Protein AF-A0A3N5V5Q0-F1 (afdb_monomer)

pLDDT: mean 87.83, std 8.46, range [50.22, 95.12]

Sequence (68 aa):
MDNLNVFPEKAIIGTGSVSQAVLALGIRSFLDACRYVHELPYGYNSDRDDLMILFKEKMGTCTTKHAV

Solvent-accessible surface area (backbone atoms only — 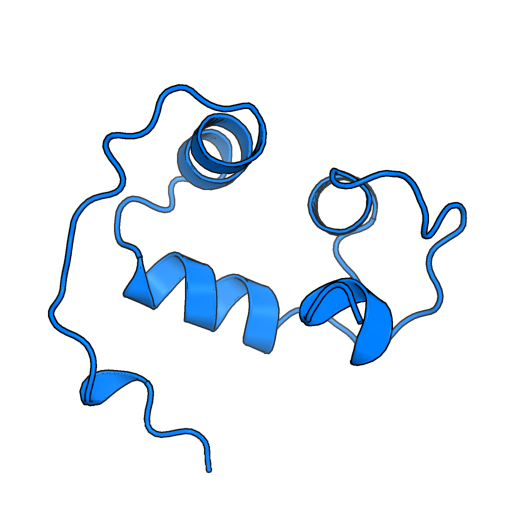not comparable to full-atom values): 4283 Å² total; per-residue (Å²): 132,86,71,68,81,79,56,78,89,40,71,69,81,60,85,49,72,66,45,46,53,42,44,73,73,71,42,53,35,51,56,54,49,53,50,52,64,67,69,38,47,78,38,88,62,95,51,81,84,47,88,58,35,52,76,75,68,56,31,30,37,74,41,63,74,67,74,100

Mean predicted aligned error: 4.62 Å

Radius of gyration: 12.1 Å; Cα contacts (8 Å, |Δi|>4): 68; chains: 1; bounding box: 25×26×28 Å

Secondary structure (DSSP, 8-state):
---GGGS---B----SHHHHHHHHTT--BHHHHHHHHHHSPP---S-SS-TTHHHHHS---HHHHHT-

Structure (mmCIF, N/CA/C/O backbone):
data_AF-A0A3N5V5Q0-F1
#
_entry.id   AF-A0A3N5V5Q0-F1
#
loop_
_atom_site.group_PDB
_atom_site.id
_atom_site.type_symbol
_atom_site.label_atom_id
_atom_site.label_alt_id
_atom_site.label_comp_id
_atom_site.label_asym_id
_atom_site.label_entity_id
_atom_site.label_seq_id
_atom_site.pdbx_PDB_ins_code
_atom_site.Cartn_x
_atom_site.Cartn_y
_atom_site.Cartn_z
_atom_site.occupancy
_atom_site.B_iso_or_equiv
_atom_site.auth_seq_id
_atom_site.auth_comp_id
_atom_site.auth_asym_id
_atom_site.auth_atom_id
_atom_site.pdbx_PDB_model_num
ATOM 1 N N . MET A 1 1 ? 9.075 -16.232 9.208 1.00 50.22 1 MET A N 1
ATOM 2 C CA . MET A 1 1 ? 7.649 -16.182 8.831 1.00 50.22 1 MET A CA 1
ATOM 3 C C . MET A 1 1 ? 7.038 -15.066 9.642 1.00 50.22 1 MET A C 1
ATOM 5 O O . MET A 1 1 ? 6.977 -15.196 10.860 1.00 50.22 1 MET A O 1
ATOM 9 N N . ASP A 1 2 ? 6.698 -13.958 8.994 1.00 62.94 2 ASP A N 1
ATOM 10 C CA . ASP A 1 2 ? 6.166 -12.784 9.681 1.00 62.94 2 ASP A CA 1
ATOM 11 C C . ASP A 1 2 ? 4.775 -13.114 10.221 1.00 62.94 2 ASP A C 1
ATOM 13 O O . ASP A 1 2 ? 3.844 -13.409 9.470 1.00 62.94 2 ASP A O 1
ATOM 17 N N . ASN A 1 3 ? 4.638 -13.140 11.546 1.00 73.19 3 ASN A N 1
ATOM 18 C CA . ASN A 1 3 ? 3.367 -13.443 12.183 1.00 73.19 3 ASN A CA 1
ATOM 19 C C . ASN A 1 3 ? 2.539 -12.160 12.273 1.00 73.19 3 ASN A C 1
ATOM 21 O O . ASN A 1 3 ? 2.551 -11.478 13.290 1.00 73.19 3 ASN A O 1
ATOM 25 N N . LEU A 1 4 ? 1.822 -11.827 11.200 1.00 73.06 4 LEU A N 1
ATOM 26 C CA . LEU A 1 4 ? 0.955 -10.647 11.176 1.00 73.06 4 LEU A CA 1
ATOM 27 C C . LEU A 1 4 ? -0.255 -10.770 12.131 1.00 73.06 4 LEU A C 1
ATOM 29 O O . LEU A 1 4 ? -0.858 -9.759 12.473 1.00 73.06 4 LEU A O 1
ATOM 33 N N . ASN A 1 5 ? -0.580 -11.974 12.623 1.00 75.50 5 ASN A N 1
ATOM 34 C CA . ASN A 1 5 ? -1.707 -12.205 13.540 1.00 75.50 5 ASN A CA 1
ATOM 35 C C . ASN A 1 5 ? -1.442 -11.721 14.979 1.00 75.50 5 ASN A C 1
ATOM 37 O O . ASN A 1 5 ? -2.320 -11.834 15.830 1.00 75.50 5 ASN A O 1
ATOM 41 N N . VAL A 1 6 ? -0.246 -11.201 15.273 1.00 80.38 6 VAL A N 1
ATOM 42 C CA . VAL A 1 6 ? 0.047 -10.545 16.560 1.00 80.38 6 VAL A CA 1
ATOM 43 C C . VAL A 1 6 ? -0.598 -9.162 16.669 1.00 80.38 6 VAL A C 1
ATOM 45 O O . VAL A 1 6 ? -0.729 -8.633 17.772 1.00 80.38 6 VAL A O 1
ATOM 48 N N . PHE A 1 7 ? -0.999 -8.568 15.540 1.00 76.88 7 PHE A N 1
ATOM 49 C CA . PHE A 1 7 ? -1.665 -7.273 15.519 1.00 76.88 7 PHE A CA 1
ATOM 50 C C . PHE A 1 7 ? -3.183 -7.431 15.658 1.00 76.88 7 PHE A C 1
ATOM 52 O O . PHE A 1 7 ? -3.763 -8.337 15.056 1.00 76.88 7 PHE A O 1
ATOM 59 N N . PRO A 1 8 ? -3.849 -6.542 16.416 1.00 79.06 8 PRO A N 1
ATOM 60 C CA . PRO A 1 8 ? -5.298 -6.554 16.511 1.00 79.06 8 PRO A CA 1
ATOM 61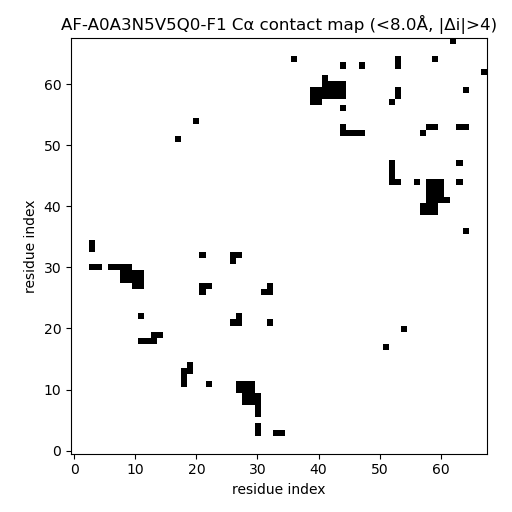 C C . PRO A 1 8 ? -5.920 -6.208 15.158 1.00 79.06 8 PRO A C 1
ATOM 63 O O . PRO A 1 8 ? -5.444 -5.322 14.440 1.00 79.06 8 PRO A O 1
ATOM 66 N N . GLU A 1 9 ? -7.028 -6.866 14.836 1.00 83.00 9 GLU A N 1
ATOM 67 C CA . GLU A 1 9 ? -7.809 -6.518 13.659 1.00 83.00 9 GLU A CA 1
ATOM 68 C C . GLU A 1 9 ? -8.442 -5.137 13.864 1.00 83.00 9 GLU A C 1
ATOM 70 O O . GLU A 1 9 ? -9.260 -4.922 14.762 1.00 83.00 9 GLU A O 1
ATOM 75 N N . LYS A 1 10 ? -8.012 -4.166 13.055 1.00 89.81 10 LYS A N 1
ATOM 76 C CA . LYS A 1 10 ? -8.475 -2.781 13.140 1.00 89.81 10 LYS A CA 1
ATOM 77 C C . LYS A 1 10 ? -8.877 -2.276 11.767 1.00 89.81 10 LYS A C 1
ATOM 79 O O . LYS A 1 10 ? -8.119 -2.410 10.806 1.00 89.81 10 LYS A O 1
ATOM 84 N N . ALA A 1 11 ? -10.059 -1.673 11.694 1.00 93.00 11 ALA A N 1
ATOM 85 C CA . ALA A 1 11 ? -10.552 -1.064 10.472 1.00 93.00 11 ALA A CA 1
ATOM 86 C C . ALA A 1 11 ? -9.720 0.169 10.088 1.00 93.00 11 ALA A C 1
ATOM 88 O O . ALA A 1 11 ? -9.301 0.957 10.944 1.00 93.00 11 ALA A O 1
ATOM 89 N N . ILE A 1 12 ? -9.516 0.354 8.788 1.00 91.69 12 ILE A N 1
ATOM 90 C CA . ILE A 1 12 ? -8.898 1.554 8.231 1.00 91.69 12 ILE A CA 1
ATOM 91 C C . ILE A 1 12 ? -9.955 2.658 8.211 1.00 91.69 12 ILE A C 1
ATOM 93 O O . ILE A 1 12 ? -10.908 2.606 7.441 1.00 91.69 12 ILE A O 1
ATOM 97 N N . ILE A 1 13 ? -9.772 3.663 9.067 1.00 91.56 13 ILE A N 1
ATOM 98 C CA . ILE A 1 13 ? -10.658 4.838 9.182 1.00 91.56 13 ILE A CA 1
ATOM 99 C C . ILE A 1 13 ? -9.990 6.140 8.707 1.00 91.56 13 ILE A C 1
ATOM 101 O O . ILE A 1 13 ? -10.567 7.218 8.822 1.00 91.56 13 ILE A O 1
ATOM 105 N N . GLY A 1 14 ? -8.748 6.056 8.224 1.00 88.12 14 GLY A N 1
ATOM 106 C CA . GLY A 1 14 ? -7.968 7.215 7.800 1.00 88.12 14 GLY A CA 1
ATOM 107 C C . GLY A 1 14 ? -8.474 7.829 6.493 1.00 88.12 14 GLY A C 1
ATOM 108 O O . GLY A 1 14 ? -8.944 7.131 5.597 1.00 88.12 14 GLY A O 1
ATOM 109 N N . THR A 1 15 ? -8.325 9.146 6.364 1.00 90.88 15 THR A N 1
ATOM 110 C CA . THR A 1 15 ? -8.687 9.913 5.158 1.00 90.88 15 THR A CA 1
ATOM 111 C C . THR A 1 15 ? -7.482 10.295 4.294 1.00 90.88 15 THR A C 1
ATOM 113 O O . THR A 1 15 ? -7.650 10.934 3.260 1.00 90.88 15 THR A O 1
ATOM 116 N N . GLY A 1 16 ? -6.268 9.898 4.692 1.00 92.56 16 GLY A N 1
ATOM 117 C CA . GLY A 1 16 ? -5.049 10.150 3.923 1.00 92.56 16 GLY A CA 1
ATOM 118 C C . GLY A 1 16 ? -5.018 9.398 2.588 1.00 92.56 16 GLY A C 1
ATOM 119 O O . GLY A 1 16 ? -5.721 8.403 2.406 1.00 92.56 16 GLY A O 1
ATOM 120 N N . SER A 1 17 ? -4.160 9.846 1.669 1.00 92.62 17 SER A N 1
ATOM 121 C CA . SER A 1 17 ? -4.018 9.288 0.313 1.00 92.62 17 SER A CA 1
ATOM 122 C C . SER A 1 17 ? -3.785 7.773 0.303 1.00 92.62 17 SER A C 1
ATOM 124 O O . SER A 1 17 ? -4.445 7.053 -0.443 1.00 92.62 17 SER A O 1
ATOM 126 N N . VAL A 1 18 ? -2.911 7.277 1.181 1.00 91.75 18 VAL A N 1
ATOM 127 C CA . VAL A 1 18 ? -2.633 5.840 1.326 1.00 91.75 18 VAL A CA 1
ATOM 128 C C . VAL A 1 18 ? -3.861 5.086 1.840 1.00 91.75 18 VAL A C 1
ATOM 130 O O . VAL A 1 18 ? -4.222 4.057 1.279 1.00 91.75 18 VAL A O 1
ATOM 133 N N . SER A 1 19 ? -4.551 5.605 2.863 1.00 93.94 19 SER A N 1
ATOM 134 C CA . SER A 1 19 ? -5.776 4.978 3.379 1.00 93.94 19 SER A CA 1
ATOM 135 C C . SER A 1 19 ? -6.855 4.886 2.303 1.00 93.94 19 SER A C 1
ATOM 137 O O . SER A 1 19 ? -7.480 3.841 2.158 1.00 93.94 19 SER A O 1
ATOM 139 N N . GLN A 1 20 ? -7.030 5.942 1.508 1.00 94.50 20 GLN A N 1
ATOM 140 C CA . GLN A 1 20 ? -7.983 5.957 0.400 1.00 94.50 20 GLN A CA 1
ATOM 141 C C . GLN A 1 20 ? -7.609 4.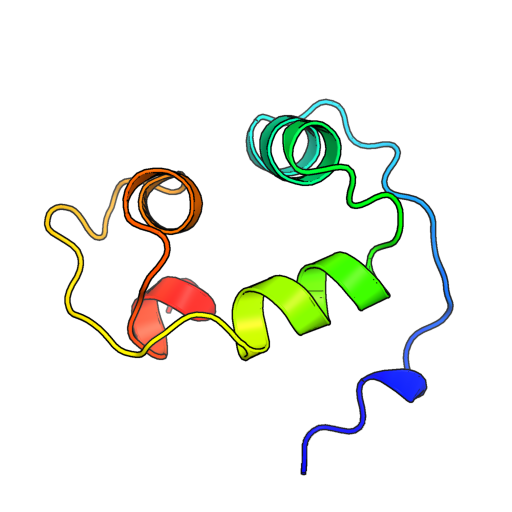964 -0.703 1.00 94.50 20 GLN A C 1
ATOM 143 O O . GLN A 1 20 ? -8.482 4.254 -1.190 1.00 94.50 20 GLN A O 1
ATOM 148 N N . ALA A 1 21 ? -6.328 4.850 -1.064 1.00 93.88 21 ALA A N 1
ATOM 149 C CA . ALA A 1 21 ? -5.890 3.867 -2.054 1.00 93.88 21 ALA A CA 1
ATOM 150 C C . ALA A 1 21 ? -6.116 2.425 -1.586 1.00 93.88 21 ALA A C 1
ATOM 152 O O . ALA A 1 21 ? -6.603 1.601 -2.355 1.00 93.88 21 ALA A O 1
ATOM 153 N N . VAL A 1 22 ? -5.831 2.127 -0.317 1.00 94.06 22 VAL A N 1
ATOM 154 C CA . VAL A 1 22 ? -6.099 0.806 0.266 1.00 94.06 22 VAL A CA 1
ATOM 155 C C . VAL A 1 22 ? -7.606 0.513 0.286 1.00 94.06 22 VAL A C 1
ATOM 157 O O . VAL A 1 22 ? -8.032 -0.550 -0.162 1.00 94.06 22 VAL A O 1
ATOM 160 N N . LEU A 1 23 ? -8.432 1.475 0.710 1.00 94.75 23 LEU A N 1
ATOM 161 C CA . LEU A 1 23 ? -9.893 1.336 0.702 1.00 94.75 23 LEU A CA 1
ATOM 162 C C . LEU A 1 23 ? -10.458 1.160 -0.718 1.00 94.75 23 LEU A C 1
ATOM 164 O O . LEU A 1 23 ? -11.382 0.370 -0.912 1.00 94.75 23 LEU A O 1
ATOM 168 N N . ALA A 1 24 ? -9.887 1.840 -1.718 1.00 94.38 24 ALA A N 1
ATOM 169 C CA . ALA A 1 24 ? -10.268 1.707 -3.126 1.00 94.38 24 ALA A CA 1
ATOM 170 C C . ALA A 1 24 ? -9.955 0.315 -3.705 1.00 94.38 24 ALA A C 1
ATOM 172 O O . ALA A 1 24 ? -10.613 -0.115 -4.650 1.00 94.38 24 ALA A O 1
ATOM 173 N N . LEU A 1 25 ? -9.004 -0.418 -3.115 1.00 92.75 25 LEU A N 1
ATOM 174 C CA . LEU A 1 25 ? -8.734 -1.827 -3.426 1.00 92.75 25 LEU A CA 1
ATOM 175 C C . LEU A 1 25 ? -9.718 -2.794 -2.738 1.00 92.75 25 LEU A C 1
ATOM 177 O O . LEU A 1 25 ? -9.597 -4.006 -2.897 1.00 92.75 25 LEU A O 1
ATOM 181 N N . GLY A 1 26 ? -10.685 -2.284 -1.968 1.00 94.88 26 GLY A N 1
ATOM 182 C CA . GLY A 1 26 ? -11.641 -3.087 -1.200 1.00 94.88 26 GLY A CA 1
ATOM 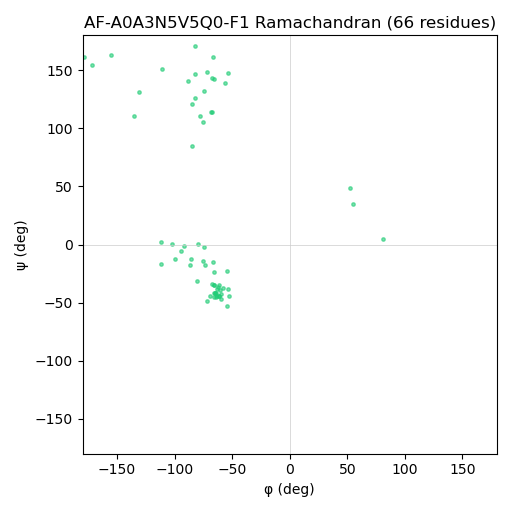183 C C . GLY A 1 26 ? -11.095 -3.601 0.135 1.00 94.88 26 GLY A C 1
ATOM 184 O O . GLY A 1 26 ? -11.792 -4.329 0.841 1.00 94.88 26 GLY A O 1
ATOM 185 N N . ILE A 1 27 ? -9.877 -3.203 0.507 1.00 95.12 27 ILE A N 1
ATOM 186 C CA . ILE A 1 27 ? -9.205 -3.625 1.735 1.00 95.12 27 ILE A CA 1
ATOM 187 C C . ILE A 1 27 ? -9.663 -2.726 2.882 1.00 95.12 27 ILE A C 1
ATOM 189 O O . ILE A 1 27 ? -9.487 -1.509 2.841 1.00 95.12 27 ILE A O 1
ATOM 193 N N . ARG A 1 28 ? -10.260 -3.320 3.920 1.00 94.06 28 ARG A N 1
ATOM 194 C CA . ARG A 1 28 ? -10.894 -2.571 5.022 1.00 94.06 28 ARG A CA 1
ATOM 195 C C . ARG A 1 28 ? -10.184 -2.704 6.362 1.00 94.06 28 ARG A C 1
ATOM 197 O O . ARG A 1 28 ? -10.435 -1.883 7.242 1.00 94.06 28 ARG A O 1
ATOM 204 N N . SER A 1 29 ? -9.312 -3.696 6.526 1.00 93.00 29 SER A N 1
ATOM 205 C CA . SER A 1 29 ? -8.564 -3.917 7.763 1.00 93.00 29 SER A CA 1
ATOM 206 C C . SER A 1 29 ? -7.075 -3.622 7.574 1.00 93.00 29 SER A C 1
ATOM 208 O O . SER A 1 29 ? -6.518 -3.767 6.484 1.00 93.00 29 SER A O 1
ATOM 210 N N . PHE A 1 30 ? -6.416 -3.203 8.653 1.00 90.69 30 PHE A N 1
ATOM 211 C CA . PHE A 1 30 ? -4.968 -3.003 8.673 1.00 90.69 30 PHE A CA 1
ATOM 212 C C . PHE A 1 30 ? -4.212 -4.303 8.368 1.00 90.69 30 PHE A C 1
ATOM 214 O O . PHE A 1 30 ? -3.238 -4.289 7.622 1.00 90.69 30 PHE A O 1
ATOM 221 N N . LEU A 1 31 ? -4.694 -5.431 8.896 1.00 91.38 31 LEU A N 1
ATOM 222 C CA . LEU A 1 31 ? -4.073 -6.735 8.687 1.00 91.38 31 LEU A CA 1
ATOM 223 C C . LEU A 1 31 ? -4.102 -7.143 7.209 1.00 91.38 31 LEU A C 1
ATOM 225 O O . LEU A 1 31 ? -3.083 -7.577 6.672 1.00 91.38 31 LEU A O 1
ATOM 229 N N . ASP A 1 32 ? -5.236 -6.945 6.540 1.00 92.00 32 ASP A N 1
ATOM 230 C CA . ASP A 1 32 ? -5.372 -7.220 5.107 1.00 92.00 32 ASP A CA 1
ATOM 231 C C . ASP A 1 32 ? -4.494 -6.284 4.268 1.00 92.00 32 ASP A C 1
ATOM 233 O O . ASP A 1 32 ? -3.917 -6.710 3.270 1.00 92.00 32 ASP A O 1
ATOM 237 N N . ALA A 1 33 ? -4.317 -5.030 4.694 1.00 92.31 33 ALA A N 1
ATOM 238 C CA . ALA A 1 33 ? -3.393 -4.106 4.039 1.00 92.31 33 ALA A CA 1
ATOM 239 C C . ALA A 1 33 ? -1.932 -4.566 4.165 1.00 92.31 33 ALA A C 1
ATOM 241 O O . ALA A 1 33 ? -1.189 -4.531 3.183 1.00 92.31 33 ALA A O 1
ATOM 242 N N . CYS A 1 34 ? -1.523 -5.053 5.342 1.00 90.50 34 CYS A N 1
ATOM 243 C CA . CYS A 1 34 ? -0.201 -5.650 5.531 1.00 90.50 34 CYS A CA 1
ATOM 244 C C . CYS A 1 34 ? -0.005 -6.883 4.641 1.00 90.50 34 CYS A C 1
ATOM 246 O O . CYS A 1 34 ? 1.039 -7.007 3.999 1.00 90.50 34 CYS A O 1
ATOM 248 N N . ARG A 1 35 ? -1.007 -7.771 4.568 1.00 90.88 35 ARG A N 1
ATOM 249 C CA . ARG A 1 35 ? -0.977 -8.956 3.693 1.00 90.88 35 ARG A CA 1
ATOM 250 C C . ARG A 1 35 ? -0.839 -8.563 2.227 1.00 90.88 35 ARG A C 1
ATOM 252 O O . ARG A 1 35 ? 0.049 -9.073 1.555 1.00 90.88 35 ARG A O 1
ATOM 259 N N . TYR A 1 36 ? -1.626 -7.588 1.774 1.00 93.06 36 TYR A N 1
ATOM 260 C CA . TYR A 1 36 ? -1.552 -7.067 0.412 1.00 93.06 36 TYR A CA 1
ATOM 261 C C . TYR A 1 36 ? -0.136 -6.602 0.052 1.00 9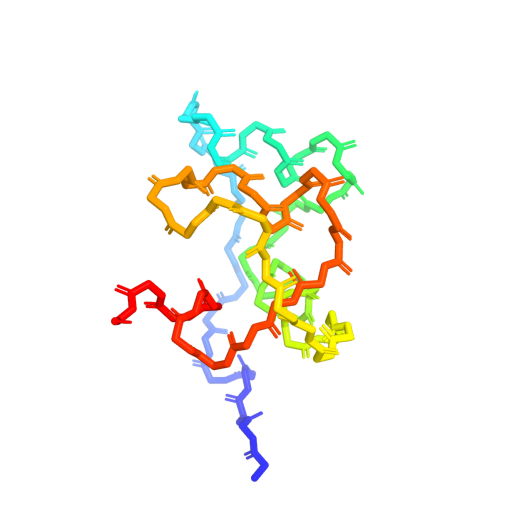3.06 36 TYR A C 1
ATOM 263 O O . TYR A 1 36 ? 0.430 -7.069 -0.932 1.00 93.06 36 TYR A O 1
ATOM 271 N N . VAL A 1 37 ? 0.477 -5.732 0.866 1.00 91.31 37 VAL A N 1
ATOM 272 C CA . VAL A 1 37 ? 1.840 -5.228 0.603 1.00 91.31 37 VAL A CA 1
ATOM 273 C C . VAL A 1 37 ? 2.875 -6.359 0.640 1.00 91.31 37 VAL A C 1
ATOM 275 O O . VAL A 1 37 ? 3.807 -6.383 -0.175 1.00 91.31 37 VAL A O 1
ATOM 278 N N . HIS A 1 38 ? 2.714 -7.315 1.558 1.00 89.00 38 HIS A N 1
ATOM 279 C CA . HIS A 1 38 ? 3.587 -8.481 1.666 1.00 89.00 38 HIS A CA 1
ATOM 280 C C . HIS A 1 38 ? 3.552 -9.335 0.388 1.00 89.00 38 HIS A C 1
ATOM 282 O O . HIS A 1 38 ? 4.610 -9.679 -0.138 1.00 89.00 38 HIS A O 1
ATOM 288 N N . GLU A 1 39 ? 2.360 -9.581 -0.158 1.00 91.00 39 GLU A N 1
ATOM 289 C CA . GLU A 1 39 ? 2.122 -10.413 -1.345 1.00 91.00 39 GLU A CA 1
ATOM 290 C C . GLU A 1 39 ? 2.500 -9.746 -2.677 1.00 91.00 39 GLU A C 1
ATOM 292 O O . GLU A 1 39 ? 2.628 -10.439 -3.687 1.00 91.00 39 GLU A O 1
ATOM 297 N N . LEU A 1 40 ? 2.719 -8.423 -2.707 1.00 92.94 40 LEU A N 1
ATOM 298 C CA . LEU A 1 40 ? 3.128 -7.739 -3.938 1.00 92.94 40 LEU A CA 1
ATOM 299 C C . LEU A 1 40 ? 4.416 -8.352 -4.530 1.00 92.94 40 LEU A C 1
ATOM 301 O O . LEU A 1 40 ? 5.373 -8.601 -3.788 1.00 92.94 40 LEU A O 1
ATOM 305 N N . PRO A 1 41 ? 4.503 -8.525 -5.859 1.00 92.50 41 PRO A N 1
ATOM 306 C CA . PRO A 1 41 ? 5.724 -8.949 -6.528 1.00 92.50 41 PRO A CA 1
ATOM 307 C C . PRO A 1 41 ? 6.927 -8.075 -6.179 1.00 92.50 41 PRO A C 1
ATOM 309 O O . PRO A 1 41 ? 6.820 -6.862 -5.967 1.00 92.50 41 PRO A O 1
ATOM 312 N N . TYR A 1 42 ? 8.097 -8.704 -6.161 1.00 91.44 42 TYR A N 1
ATOM 313 C CA . TYR A 1 42 ? 9.351 -7.979 -6.054 1.00 91.44 42 TYR A CA 1
ATOM 314 C C . TYR A 1 42 ? 9.664 -7.294 -7.389 1.00 91.44 42 TYR A C 1
ATOM 316 O O . TYR A 1 42 ? 9.601 -7.933 -8.438 1.00 91.44 42 TYR A O 1
ATOM 324 N N . GLY A 1 43 ? 10.016 -6.012 -7.358 1.00 89.50 43 GLY A N 1
ATOM 325 C CA . GLY A 1 43 ? 10.309 -5.246 -8.569 1.00 89.50 43 GLY A CA 1
ATOM 326 C C . GLY A 1 43 ? 10.887 -3.871 -8.262 1.00 89.50 43 GLY A C 1
ATOM 327 O O . GLY A 1 43 ? 10.671 -3.332 -7.176 1.00 89.50 43 GLY A O 1
ATOM 328 N N . TYR A 1 44 ? 11.653 -3.323 -9.204 1.00 89.94 44 TYR A N 1
ATOM 329 C CA . TYR A 1 44 ? 12.162 -1.958 -9.10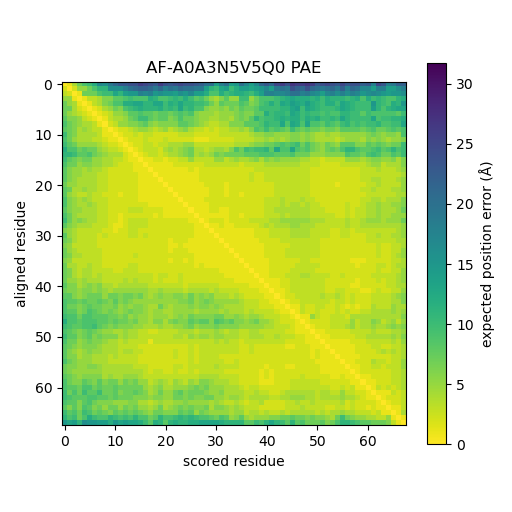4 1.00 89.94 44 TYR A CA 1
ATOM 330 C C . TYR A 1 44 ? 11.095 -0.984 -9.568 1.00 89.94 44 TYR A C 1
ATOM 332 O O . TYR A 1 44 ? 10.582 -1.110 -10.677 1.00 89.94 44 TYR A O 1
ATOM 340 N N . ASN A 1 45 ? 10.796 -0.018 -8.710 1.00 93.31 45 ASN A N 1
ATOM 341 C CA . ASN A 1 45 ? 9.850 1.026 -9.037 1.00 93.31 45 ASN A CA 1
ATOM 342 C C . ASN A 1 45 ? 10.503 2.141 -9.850 1.00 93.31 45 ASN A C 1
ATOM 344 O O . ASN A 1 45 ? 11.681 2.436 -9.634 1.00 93.31 45 ASN A O 1
ATOM 348 N N . SER A 1 46 ? 9.745 2.754 -10.763 1.00 91.38 46 SER A N 1
ATOM 349 C CA . SER A 1 46 ? 10.265 3.833 -11.616 1.00 91.38 46 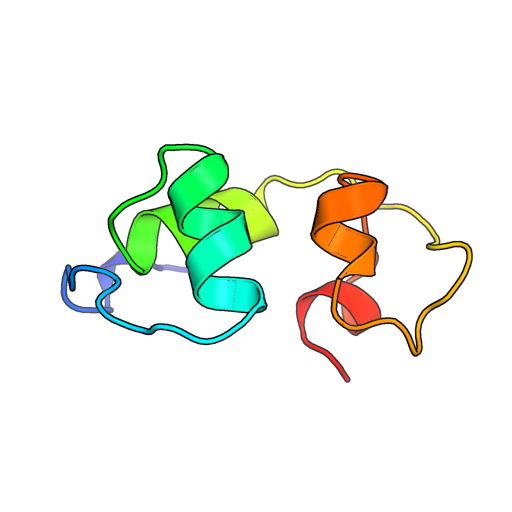SER A CA 1
ATOM 350 C C . SER A 1 46 ? 10.591 5.109 -10.834 1.00 91.38 46 SER A C 1
ATOM 352 O O . SER A 1 46 ? 11.576 5.776 -11.143 1.00 91.38 46 SER A O 1
ATOM 354 N N . ASP A 1 47 ? 9.813 5.399 -9.791 1.00 89.12 47 ASP A N 1
ATOM 355 C CA . ASP A 1 47 ? 10.008 6.525 -8.881 1.00 89.12 47 ASP A CA 1
ATOM 356 C C . ASP A 1 47 ? 9.838 6.053 -7.433 1.00 89.12 47 ASP A C 1
ATOM 358 O O . ASP A 1 47 ? 8.750 5.680 -7.005 1.00 89.12 47 ASP A O 1
ATOM 362 N N . ARG A 1 48 ? 10.933 6.021 -6.674 1.00 83.56 48 ARG A N 1
ATOM 363 C CA . ARG A 1 48 ? 10.933 5.521 -5.289 1.00 83.56 48 ARG A CA 1
ATOM 364 C C . ARG A 1 48 ? 10.545 6.600 -4.277 1.00 83.56 48 ARG A C 1
ATOM 366 O O . ARG A 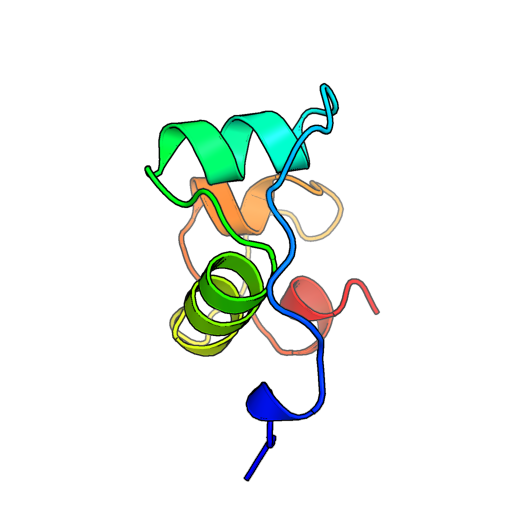1 48 ? 10.252 6.244 -3.139 1.00 83.56 48 ARG A O 1
ATOM 373 N N . ASP A 1 49 ? 10.518 7.867 -4.693 1.00 85.25 49 ASP A N 1
ATOM 374 C CA . ASP A 1 49 ? 10.137 9.004 -3.850 1.00 85.25 49 ASP A CA 1
ATOM 375 C C . ASP A 1 49 ? 8.614 9.234 -3.868 1.00 85.25 49 ASP A C 1
ATOM 377 O O . ASP A 1 49 ? 8.051 9.869 -2.971 1.00 85.25 49 ASP A O 1
ATOM 381 N N . ASP A 1 50 ? 7.913 8.667 -4.853 1.00 88.69 50 ASP A N 1
ATOM 382 C CA . ASP A 1 50 ? 6.456 8.648 -4.890 1.00 88.69 50 ASP A CA 1
ATOM 383 C C . ASP A 1 50 ? 5.879 7.617 -3.903 1.00 88.69 50 ASP A C 1
ATOM 385 O O . ASP A 1 50 ? 5.826 6.414 -4.160 1.00 88.69 50 ASP A O 1
ATOM 389 N N . LEU A 1 51 ? 5.338 8.106 -2.785 1.00 85.50 51 LEU A N 1
ATOM 390 C CA . LEU A 1 51 ? 4.655 7.296 -1.764 1.00 85.50 51 LEU A CA 1
ATOM 391 C C . LEU A 1 51 ? 3.515 6.420 -2.317 1.00 85.50 51 LEU A C 1
ATOM 393 O O . LEU A 1 51 ? 3.136 5.427 -1.691 1.00 85.50 51 LEU A O 1
ATOM 397 N N . MET A 1 52 ? 2.943 6.773 -3.471 1.00 91.44 52 MET A N 1
ATOM 398 C CA . MET A 1 52 ? 1.858 6.023 -4.102 1.00 91.44 52 MET A CA 1
ATOM 399 C C . MET A 1 52 ? 2.352 4.977 -5.108 1.00 91.44 52 MET A C 1
ATOM 401 O O . MET A 1 52 ? 1.527 4.248 -5.668 1.00 91.44 52 MET A O 1
ATOM 405 N N . ILE A 1 53 ? 3.664 4.865 -5.341 1.00 93.19 53 ILE A N 1
ATOM 406 C CA . ILE A 1 53 ? 4.221 4.039 -6.418 1.00 93.19 53 ILE A CA 1
ATOM 407 C C . ILE A 1 53 ? 3.876 2.553 -6.275 1.00 93.19 53 ILE A C 1
ATOM 409 O O . ILE A 1 53 ? 3.552 1.898 -7.265 1.00 93.19 53 ILE A O 1
ATOM 413 N N . LEU A 1 54 ? 3.810 2.040 -5.040 1.00 91.56 54 LEU A N 1
ATOM 414 C CA . LEU A 1 54 ? 3.382 0.665 -4.748 1.00 91.56 54 LEU A CA 1
ATOM 415 C C . LEU A 1 54 ? 1.970 0.374 -5.264 1.00 91.56 54 LEU A C 1
ATOM 417 O O . LEU A 1 54 ? 1.697 -0.723 -5.745 1.00 91.56 54 LEU A O 1
ATOM 421 N N . PHE A 1 55 ? 1.067 1.350 -5.171 1.00 91.69 55 PHE A N 1
ATOM 422 C CA . PHE A 1 55 ? -0.316 1.204 -5.624 1.00 91.69 55 PHE A CA 1
ATOM 423 C C . PHE A 1 55 ? -0.445 1.391 -7.138 1.00 91.69 55 PHE A C 1
ATOM 425 O O . PHE A 1 55 ? -1.300 0.757 -7.757 1.00 91.69 55 PHE A O 1
ATOM 432 N N . LYS A 1 56 ? 0.410 2.229 -7.738 1.00 92.81 56 LYS A N 1
ATOM 433 C CA . LYS A 1 56 ? 0.447 2.475 -9.186 1.00 92.81 56 LYS A CA 1
ATOM 434 C C . LYS A 1 56 ? 1.008 1.279 -9.952 1.00 92.81 56 LYS A C 1
ATOM 436 O O . LYS A 1 56 ? 0.400 0.829 -10.919 1.00 92.81 56 LYS A O 1
ATOM 441 N N . GLU A 1 57 ? 2.145 0.756 -9.503 1.00 94.19 57 GLU A N 1
ATOM 442 C CA . GLU A 1 57 ? 2.901 -0.279 -10.214 1.00 94.19 57 GLU A CA 1
ATOM 443 C C . GLU A 1 57 ? 2.667 -1.691 -9.670 1.00 94.19 57 GLU A C 1
ATOM 445 O O . GLU A 1 57 ? 3.026 -2.663 -10.329 1.00 94.19 57 GLU A O 1
ATOM 450 N N . LYS A 1 58 ? 2.036 -1.824 -8.494 1.00 93.12 58 LYS A N 1
ATOM 451 C CA . LYS A 1 58 ? 1.670 -3.114 -7.880 1.00 93.12 58 LYS A CA 1
ATOM 452 C C . LYS A 1 58 ? 2.860 -4.065 -7.725 1.00 93.12 58 LYS A C 1
ATOM 454 O O . LYS A 1 58 ? 2.717 -5.277 -7.844 1.00 93.12 58 LYS A O 1
ATOM 459 N N . MET A 1 59 ? 4.033 -3.511 -7.448 1.00 92.94 59 MET A N 1
ATOM 460 C CA . MET A 1 59 ? 5.267 -4.233 -7.150 1.00 92.94 59 MET A CA 1
ATOM 461 C C . MET A 1 59 ? 6.182 -3.335 -6.322 1.00 92.94 59 MET A C 1
ATOM 463 O O . MET A 1 59 ? 5.996 -2.118 -6.297 1.00 92.94 59 MET A O 1
ATOM 467 N N . GLY A 1 60 ? 7.185 -3.911 -5.671 1.00 91.50 60 GLY A N 1
ATOM 468 C CA . GLY A 1 60 ? 8.218 -3.117 -5.016 1.00 91.50 60 GLY A CA 1
ATOM 469 C C . GLY A 1 60 ? 9.295 -3.956 -4.353 1.00 91.50 60 GLY A C 1
ATOM 470 O O . GLY A 1 60 ? 9.112 -5.141 -4.077 1.00 91.50 60 GLY A O 1
ATOM 471 N N . THR A 1 61 ? 10.433 -3.329 -4.083 1.00 89.31 61 THR A N 1
ATOM 472 C CA . THR A 1 61 ? 11.517 -3.940 -3.302 1.00 89.31 61 THR A CA 1
ATOM 473 C C . THR A 1 61 ? 11.260 -3.806 -1.798 1.00 89.31 61 THR A C 1
ATOM 475 O O . THR A 1 61 ? 10.375 -3.057 -1.385 1.00 89.31 61 THR A O 1
ATOM 478 N N . CY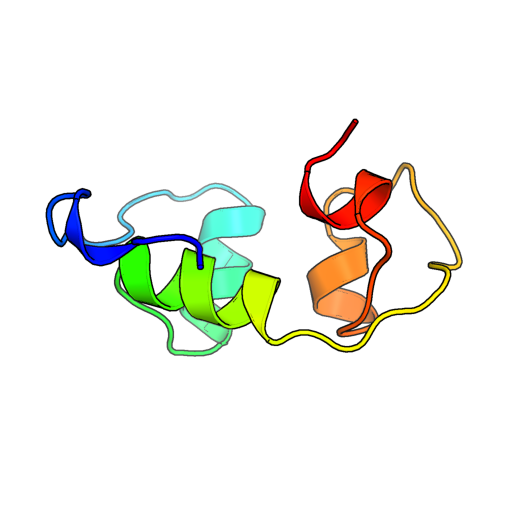S A 1 62 ? 12.057 -4.471 -0.951 1.00 85.44 62 CYS A N 1
ATOM 479 C CA . CYS A 1 62 ? 11.979 -4.297 0.504 1.00 85.44 62 CYS A CA 1
ATOM 480 C C . CYS A 1 62 ? 12.084 -2.827 0.936 1.00 85.44 62 CYS A C 1
ATOM 482 O O . CYS A 1 62 ? 11.375 -2.431 1.851 1.00 85.44 62 CYS A O 1
ATOM 484 N N . THR A 1 63 ? 12.925 -2.019 0.288 1.00 82.50 63 THR A N 1
ATOM 485 C CA . THR A 1 63 ? 13.088 -0.591 0.626 1.00 82.50 63 THR A CA 1
ATOM 486 C C . THR A 1 63 ? 11.845 0.210 0.259 1.00 82.50 63 THR A C 1
ATOM 488 O O . THR A 1 63 ? 11.333 0.930 1.105 1.00 82.50 63 THR A O 1
ATOM 491 N N . THR A 1 64 ? 11.257 -0.004 -0.925 1.00 83.69 64 THR A N 1
ATOM 492 C CA . THR A 1 64 ? 9.993 0.669 -1.277 1.00 83.69 64 THR A CA 1
ATOM 493 C C . THR A 1 64 ? 8.835 0.219 -0.380 1.00 83.69 64 THR A C 1
ATOM 495 O O . THR A 1 64 ? 8.053 1.044 0.074 1.00 83.69 64 THR A O 1
ATOM 498 N N . LYS A 1 65 ? 8.726 -1.085 -0.082 1.00 83.50 65 LYS A N 1
ATOM 499 C CA . LYS A 1 65 ? 7.650 -1.639 0.762 1.00 83.50 65 LYS A CA 1
ATOM 500 C C . LYS A 1 65 ? 7.707 -1.159 2.214 1.00 83.50 65 LYS A C 1
ATOM 502 O O . LYS A 1 65 ? 6.657 -0.983 2.822 1.00 83.50 65 LYS A O 1
ATOM 507 N N . HIS A 1 66 ? 8.906 -0.965 2.763 1.00 81.38 66 HIS A N 1
ATOM 508 C CA . HIS A 1 66 ? 9.094 -0.470 4.131 1.00 81.38 66 HIS A CA 1
ATOM 509 C C . HIS A 1 66 ? 9.295 1.051 4.206 1.00 81.38 66 HIS A C 1
ATOM 511 O O . HIS A 1 66 ? 9.351 1.579 5.313 1.00 81.38 66 HIS A O 1
ATOM 517 N N . ALA A 1 67 ? 9.393 1.738 3.062 1.00 74.56 67 ALA A N 1
ATOM 518 C CA . ALA A 1 67 ? 9.770 3.148 2.962 1.00 74.56 67 ALA A CA 1
ATOM 519 C C . ALA A 1 67 ? 11.090 3.472 3.704 1.00 74.56 67 ALA A C 1
ATOM 521 O O . ALA A 1 67 ? 11.143 4.407 4.503 1.00 74.56 67 ALA A O 1
ATOM 522 N N . VAL A 1 68 ? 12.131 2.658 3.458 1.00 62.50 68 VAL A N 1
ATOM 523 C CA . VAL A 1 68 ? 13.486 2.753 4.056 1.00 62.50 68 VAL A CA 1
ATOM 524 C C . VAL A 1 68 ? 14.515 3.163 3.015 1.00 62.50 68 VAL A C 1
ATOM 526 O O . VAL A 1 68 ? 14.451 2.601 1.894 1.00 62.50 68 VAL A O 1
#

Foldseek 3Di:
DDPLVVDDWDFLPDPDPVSVLCVVVVHTTPSVVVVQLVPFAADDFPDLPPLCRCSVVSYYHPCSSVVD